Protein AF-A0A3R6NMK8-F1 (afdb_monomer)

Foldseek 3Di:
DDPPPQDWAFAPAKDKAKDAQVLVVVLVVVCVVVVFDKDKADLVPDDPPDPCWDQAPNDTDNPRMMIIIHRTDRVSSRVVSNVD

Structure (mmCIF, N/CA/C/O backbone):
data_AF-A0A3R6NMK8-F1
#
_entry.id   AF-A0A3R6NMK8-F1
#
loop_
_atom_site.group_PDB
_atom_site.id
_atom_site.type_symbol
_atom_site.label_atom_id
_atom_site.label_alt_id
_atom_site.label_comp_id
_atom_site.label_asym_id
_atom_site.label_entity_id
_atom_site.label_seq_id
_atom_site.pdbx_PDB_ins_code
_atom_site.Cartn_x
_atom_site.Cartn_y
_atom_site.Cartn_z
_atom_site.occupancy
_atom_site.B_iso_or_equiv
_atom_site.auth_seq_id
_atom_site.auth_comp_id
_atom_site.auth_asym_id
_atom_site.auth_atom_id
_atom_site.pdbx_PDB_model_num
ATOM 1 N N . MET A 1 1 ? -21.633 -15.084 1.183 1.00 41.34 1 MET A N 1
ATOM 2 C CA . MET A 1 1 ? -20.347 -14.368 1.103 1.00 41.34 1 MET A CA 1
ATOM 3 C C . MET A 1 1 ? -19.735 -14.454 2.483 1.00 41.34 1 MET A C 1
ATOM 5 O O . MET A 1 1 ? -20.290 -13.863 3.399 1.00 41.34 1 MET A O 1
ATOM 9 N N . GLU A 1 2 ? -18.717 -15.294 2.662 1.00 42.81 2 GLU A N 1
ATOM 10 C CA . GLU A 1 2 ? -17.974 -15.351 3.923 1.00 42.81 2 GLU A CA 1
ATOM 11 C C . GLU A 1 2 ? -17.239 -14.024 4.104 1.00 42.81 2 GLU A C 1
ATOM 13 O O . GLU A 1 2 ? -16.476 -13.598 3.239 1.00 42.81 2 GLU A O 1
ATOM 18 N N . THR A 1 3 ? -17.518 -13.330 5.200 1.00 49.75 3 THR A N 1
ATOM 19 C CA . THR A 1 3 ? -16.731 -12.177 5.631 1.00 49.75 3 THR A CA 1
ATOM 20 C C . THR A 1 3 ? -15.350 -12.675 6.035 1.00 49.75 3 THR A C 1
ATOM 22 O O . THR A 1 3 ? -15.200 -13.277 7.096 1.00 49.75 3 THR A O 1
ATOM 25 N N . LEU A 1 4 ? -14.354 -12.440 5.177 1.00 57.88 4 LEU A N 1
ATOM 26 C CA . LEU A 1 4 ? -12.937 -12.558 5.515 1.00 57.88 4 LEU A CA 1
ATOM 27 C C . LEU A 1 4 ? -12.677 -11.687 6.750 1.00 57.88 4 LEU A C 1
ATOM 29 O O . LEU A 1 4 ? -12.731 -10.458 6.683 1.00 57.88 4 LEU A O 1
ATOM 33 N N . ASN A 1 5 ? -12.461 -12.330 7.895 1.00 66.12 5 ASN A N 1
ATOM 34 C CA . ASN A 1 5 ? -12.148 -11.644 9.141 1.00 66.12 5 ASN A CA 1
ATOM 35 C C . ASN A 1 5 ? -10.640 -11.361 9.140 1.00 66.12 5 ASN A C 1
ATOM 37 O O . ASN A 1 5 ? -9.856 -12.110 9.715 1.00 66.12 5 ASN A O 1
ATOM 41 N N . ILE A 1 6 ? -10.235 -10.342 8.380 1.00 75.94 6 ILE A N 1
ATOM 42 C CA . ILE A 1 6 ? -8.829 -9.959 8.245 1.00 75.94 6 ILE A CA 1
ATOM 43 C C . ILE A 1 6 ? -8.422 -9.193 9.502 1.00 75.94 6 ILE A C 1
ATOM 45 O O . ILE A 1 6 ? -8.984 -8.137 9.800 1.00 75.94 6 ILE A O 1
ATOM 49 N N . GLU A 1 7 ? -7.463 -9.734 10.249 1.00 85.31 7 GLU A N 1
ATOM 50 C CA . GLU A 1 7 ? -6.879 -9.054 11.401 1.00 85.31 7 GLU A CA 1
ATOM 51 C C . GLU A 1 7 ? -5.985 -7.907 10.914 1.00 85.31 7 GLU A C 1
ATOM 53 O O . GLU A 1 7 ? -5.001 -8.124 10.211 1.00 85.31 7 GLU A O 1
ATOM 58 N N . ILE A 1 8 ? -6.353 -6.670 11.260 1.00 91.25 8 ILE A N 1
ATOM 59 C CA . ILE A 1 8 ? -5.582 -5.476 10.904 1.00 91.25 8 ILE A CA 1
ATOM 60 C C . ILE A 1 8 ? -4.648 -5.138 12.062 1.00 91.25 8 ILE A C 1
ATOM 62 O O . ILE A 1 8 ? -5.102 -4.704 13.125 1.00 91.25 8 ILE A O 1
ATOM 66 N N . VAL A 1 9 ? -3.345 -5.265 11.827 1.00 94.56 9 VAL A N 1
ATOM 67 C CA . VAL A 1 9 ? -2.313 -4.854 12.782 1.00 94.56 9 VAL A CA 1
ATOM 68 C C . VAL A 1 9 ? -2.060 -3.356 12.625 1.00 94.56 9 VAL A C 1
ATOM 70 O O . VAL A 1 9 ? -1.575 -2.897 11.592 1.00 94.56 9 VAL A O 1
ATOM 73 N N . LYS A 1 10 ? -2.417 -2.574 13.646 1.00 95.00 10 LYS A N 1
ATOM 74 C CA . LYS A 1 10 ? -2.214 -1.118 13.660 1.00 95.00 10 LYS A CA 1
ATOM 75 C C . LYS A 1 10 ? -0.839 -0.749 14.204 1.00 95.00 10 LYS A C 1
ATOM 77 O O . LYS A 1 10 ? -0.321 -1.419 15.092 1.00 95.00 10 LYS A O 1
ATOM 82 N N . THR A 1 11 ? -0.307 0.368 13.727 1.00 96.81 11 THR A N 1
ATOM 83 C CA . THR A 1 11 ? 0.927 0.985 14.229 1.00 96.81 11 THR A CA 1
ATOM 84 C C . THR A 1 11 ? 0.635 2.364 14.810 1.00 96.81 11 THR A C 1
ATOM 86 O O . THR A 1 11 ? -0.363 2.991 14.458 1.00 96.81 11 THR A O 1
ATOM 89 N N . GLU A 1 12 ? 1.495 2.853 15.706 1.00 95.81 12 GLU A N 1
ATOM 90 C CA . GLU A 1 12 ? 1.386 4.227 16.225 1.00 95.81 12 GLU A CA 1
ATOM 91 C C . GLU A 1 12 ? 1.758 5.250 15.142 1.00 95.81 12 GLU A C 1
ATOM 93 O O . GLU A 1 12 ? 1.019 6.200 14.893 1.00 95.81 12 GLU A O 1
ATOM 98 N N . GLU A 1 13 ? 2.864 5.000 14.437 1.00 96.19 13 GLU A N 1
ATOM 99 C CA . GLU A 1 13 ? 3.372 5.866 13.372 1.00 96.19 13 GLU A CA 1
ATOM 100 C C . GLU A 1 13 ? 2.974 5.356 11.974 1.00 96.19 13 GLU A C 1
ATOM 102 O O . GLU A 1 13 ? 2.963 4.134 11.751 1.00 96.19 13 GLU A O 1
ATOM 107 N N . PRO A 1 14 ? 2.707 6.255 11.003 1.00 96.69 14 PRO A N 1
ATOM 108 C CA . PRO A 1 14 ? 2.401 5.867 9.631 1.00 96.69 14 PRO A CA 1
ATOM 109 C C . PRO A 1 14 ? 3.537 5.075 8.975 1.00 96.69 14 PRO A C 1
ATOM 111 O O . PRO A 1 14 ? 4.679 5.531 8.922 1.00 96.69 14 PRO A O 1
ATOM 114 N N . GLN A 1 15 ? 3.206 3.922 8.402 1.00 96.75 15 GLN A N 1
ATOM 115 C CA . GLN A 1 15 ? 4.130 3.078 7.648 1.00 96.75 15 GLN A CA 1
ATOM 116 C C . GLN A 1 15 ? 3.957 3.288 6.146 1.00 96.75 15 GLN A C 1
ATOM 118 O O . GLN A 1 15 ? 2.866 3.607 5.677 1.00 96.75 15 GLN A O 1
ATOM 123 N N . VAL A 1 16 ? 5.031 3.094 5.379 1.00 96.94 16 VAL A N 1
ATOM 124 C CA . VAL A 1 16 ? 5.009 3.143 3.911 1.00 96.94 16 VAL A CA 1
ATOM 125 C C . VAL A 1 16 ? 4.962 1.718 3.372 1.00 96.94 16 VAL A C 1
ATOM 127 O O . VAL A 1 16 ? 5.890 0.947 3.594 1.00 96.94 16 VAL A O 1
ATOM 130 N N . CYS A 1 17 ? 3.926 1.383 2.608 1.00 97.38 17 CYS A N 1
ATOM 131 C CA . CYS A 1 17 ? 3.824 0.110 1.901 1.00 97.38 17 CYS A CA 1
ATOM 132 C C . CYS A 1 17 ? 3.769 0.359 0.390 1.00 97.38 17 CYS A C 1
ATOM 134 O O . CYS A 1 17 ? 2.886 1.062 -0.106 1.00 97.38 17 CYS A O 1
ATOM 136 N N . VAL A 1 18 ? 4.730 -0.198 -0.352 1.00 97.69 18 VAL A N 1
ATOM 137 C CA . VAL A 1 18 ? 4.791 -0.091 -1.816 1.00 97.69 18 VAL A CA 1
ATOM 138 C C . VAL A 1 18 ? 4.165 -1.331 -2.432 1.00 97.69 18 VAL A C 1
ATOM 140 O O . VAL A 1 18 ? 4.578 -2.451 -2.144 1.00 97.69 18 VAL A O 1
ATOM 143 N N . LEU A 1 19 ? 3.196 -1.122 -3.320 1.00 97.88 19 LEU A N 1
ATOM 144 C CA . LEU A 1 19 ? 2.427 -2.187 -3.956 1.00 97.88 19 LEU A CA 1
ATOM 145 C C . LEU A 1 19 ? 2.295 -1.940 -5.462 1.00 97.88 19 LEU A C 1
ATOM 147 O O . LEU A 1 19 ?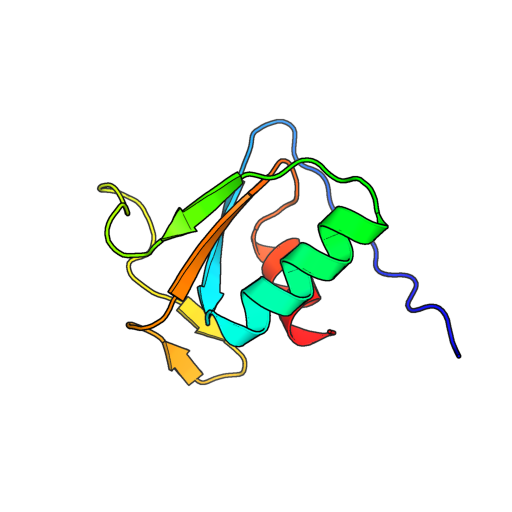 2.297 -0.784 -5.900 1.00 97.88 19 LEU A O 1
ATOM 151 N N . PRO A 1 20 ? 2.117 -2.993 -6.282 1.00 97.88 20 PRO A N 1
ATOM 152 C CA . PRO A 1 20 ? 1.716 -2.825 -7.675 1.00 97.88 20 PRO A CA 1
ATOM 153 C C . PRO A 1 20 ? 0.387 -2.071 -7.754 1.00 97.88 20 PRO A C 1
ATOM 155 O O . PRO A 1 20 ? -0.500 -2.301 -6.933 1.00 97.88 20 PRO A O 1
ATOM 158 N N . ASN A 1 21 ? 0.205 -1.221 -8.769 1.00 96.81 21 ASN A N 1
ATOM 159 C CA . ASN A 1 21 ? -0.984 -0.368 -8.888 1.00 96.81 21 ASN A CA 1
ATOM 160 C C . ASN A 1 21 ? -2.299 -1.150 -8.764 1.00 96.81 21 ASN A C 1
ATOM 162 O O . ASN A 1 21 ? -3.198 -0.701 -8.061 1.00 96.81 21 ASN A O 1
ATOM 166 N N . ILE A 1 22 ? -2.376 -2.332 -9.385 1.00 94.69 22 ILE A N 1
ATOM 167 C CA . ILE A 1 22 ? -3.556 -3.208 -9.337 1.00 94.69 22 ILE A CA 1
ATOM 168 C C . ILE A 1 22 ? -3.858 -3.660 -7.901 1.00 94.69 22 ILE A C 1
ATOM 170 O O . ILE A 1 22 ? -5.007 -3.606 -7.477 1.00 94.69 22 ILE A O 1
ATOM 174 N N . ALA A 1 23 ? -2.841 -4.084 -7.149 1.00 96.81 23 ALA A N 1
ATOM 175 C CA . ALA A 1 23 ? -3.014 -4.546 -5.773 1.00 96.81 23 ALA A CA 1
ATOM 176 C C . ALA A 1 23 ? -3.369 -3.378 -4.843 1.00 96.81 23 ALA A C 1
ATOM 178 O O . ALA A 1 23 ? -4.304 -3.458 -4.054 1.00 96.81 23 ALA A O 1
ATOM 179 N N . ALA A 1 24 ? -2.690 -2.243 -5.007 1.00 97.19 24 ALA A N 1
ATOM 180 C CA . ALA A 1 24 ? -2.987 -1.053 -4.228 1.00 97.19 24 ALA A CA 1
ATOM 181 C C . ALA A 1 24 ? -4.382 -0.473 -4.505 1.00 97.19 24 ALA A C 1
ATOM 183 O O . ALA A 1 24 ? -4.976 0.076 -3.589 1.00 97.19 24 ALA A O 1
ATOM 184 N N . MET A 1 25 ? -4.942 -0.609 -5.715 1.00 96.69 25 MET A N 1
ATOM 185 C CA . MET A 1 25 ? -6.344 -0.237 -5.962 1.00 96.69 25 MET A CA 1
ATOM 186 C C . MET A 1 25 ? -7.298 -1.015 -5.053 1.00 96.69 25 MET A C 1
ATOM 188 O O . MET A 1 25 ? -8.117 -0.401 -4.380 1.00 96.69 25 MET A O 1
ATOM 192 N N . LYS A 1 26 ? -7.125 -2.336 -4.954 1.00 95.31 26 LYS A N 1
ATOM 193 C CA . LYS A 1 26 ? -7.955 -3.175 -4.081 1.00 95.31 26 LYS A CA 1
ATOM 194 C C . LYS A 1 26 ? -7.793 -2.825 -2.604 1.00 95.31 26 LYS A C 1
ATOM 196 O O . LYS A 1 26 ? -8.777 -2.758 -1.876 1.00 95.31 26 LYS A O 1
ATOM 201 N N . VAL A 1 27 ? -6.556 -2.580 -2.164 1.00 96.12 27 VAL A N 1
ATOM 202 C CA . VAL A 1 27 ? -6.290 -2.153 -0.782 1.00 96.12 27 VAL A CA 1
ATOM 203 C C . VAL A 1 27 ? -6.983 -0.831 -0.486 1.00 96.12 27 VAL A C 1
ATOM 205 O O . VAL A 1 27 ? -7.608 -0.707 0.557 1.00 96.12 27 VAL A O 1
ATOM 208 N N . LYS A 1 28 ? -6.922 0.147 -1.394 1.00 97.12 28 LYS A N 1
ATOM 209 C CA . LYS A 1 28 ? -7.611 1.430 -1.214 1.00 97.12 28 LYS A CA 1
ATOM 210 C C . LYS A 1 28 ? -9.120 1.254 -1.075 1.00 97.12 28 LYS A C 1
ATOM 212 O O . LYS A 1 28 ? -9.678 1.793 -0.129 1.00 97.12 28 LYS A O 1
ATOM 217 N N . ASP A 1 29 ? -9.740 0.450 -1.940 1.00 95.94 29 ASP A N 1
ATOM 218 C CA . ASP A 1 29 ? -11.177 0.160 -1.859 1.00 95.94 29 ASP A CA 1
ATOM 219 C C . ASP A 1 29 ? -11.542 -0.450 -0.492 1.00 95.94 29 ASP A C 1
ATOM 221 O 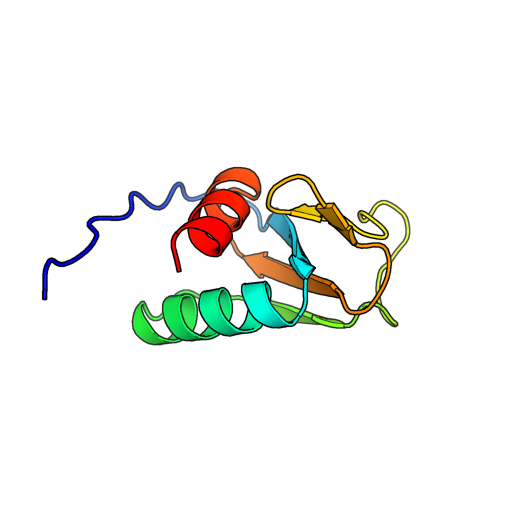O . ASP A 1 29 ? -12.521 -0.045 0.135 1.00 95.94 29 ASP A O 1
ATOM 225 N N . PHE A 1 30 ? -10.715 -1.371 0.020 1.00 94.62 30 PHE A N 1
ATOM 226 C CA . PHE A 1 30 ? -10.884 -1.939 1.360 1.00 94.62 30 PHE A CA 1
ATOM 227 C C . PHE A 1 30 ? -10.724 -0.891 2.471 1.00 94.62 30 PHE A C 1
ATOM 229 O O . PHE A 1 30 ? -11.533 -0.845 3.398 1.00 94.62 30 PHE A O 1
ATOM 236 N N . LEU A 1 31 ? -9.690 -0.048 2.405 1.00 95.56 31 LEU A N 1
ATOM 237 C CA . LEU A 1 31 ? -9.455 0.995 3.406 1.00 95.56 31 LEU A CA 1
ATOM 238 C C . LEU A 1 31 ? -10.599 2.018 3.415 1.00 95.56 31 LEU A C 1
ATOM 240 O O . LEU A 1 31 ? -11.062 2.391 4.493 1.00 95.56 31 LEU A O 1
ATOM 244 N N . ASP A 1 32 ? -11.104 2.401 2.241 1.00 96.62 32 ASP A N 1
ATOM 245 C CA . ASP A 1 32 ? -12.267 3.276 2.083 1.00 96.62 32 ASP A CA 1
ATOM 246 C C . ASP A 1 32 ? -13.526 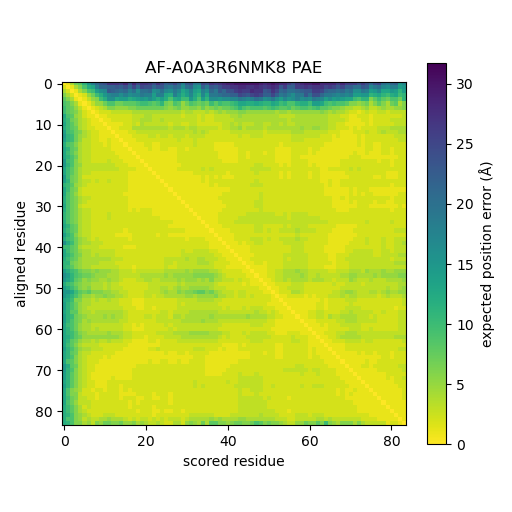2.628 2.692 1.00 96.62 32 ASP A C 1
ATOM 248 O O . ASP A 1 32 ? -14.233 3.264 3.479 1.00 96.62 32 ASP A O 1
ATOM 252 N N . GLU A 1 33 ? -13.778 1.342 2.410 1.00 94.75 33 GLU A N 1
ATOM 253 C CA . GLU A 1 33 ? -14.899 0.583 2.987 1.00 94.75 33 GLU A CA 1
ATOM 254 C C . GLU A 1 33 ? -14.826 0.538 4.522 1.00 94.75 33 GLU A C 1
ATOM 256 O O . GLU A 1 33 ? -15.831 0.736 5.214 1.00 94.75 33 GLU A O 1
ATOM 261 N N . LYS A 1 34 ? -13.627 0.310 5.074 1.00 92.56 34 LYS A N 1
ATOM 262 C CA . LYS A 1 34 ? -13.386 0.272 6.523 1.00 92.56 34 LYS A CA 1
ATOM 263 C C . LYS A 1 34 ? -13.230 1.655 7.158 1.00 92.56 34 LYS A C 1
ATOM 265 O O . LYS A 1 34 ? -13.087 1.728 8.379 1.00 92.56 34 LYS A O 1
ATOM 270 N N . LYS A 1 35 ? -13.305 2.736 6.370 1.00 94.94 35 LYS A N 1
ATOM 271 C CA . LYS A 1 35 ? -13.093 4.128 6.806 1.00 94.94 35 LYS A CA 1
ATOM 272 C C . LYS A 1 35 ? -11.756 4.320 7.529 1.00 94.94 35 LYS A C 1
ATOM 274 O O . LYS A 1 35 ? -11.686 4.998 8.553 1.00 94.94 35 LYS A O 1
ATOM 279 N N . ILE A 1 36 ? -10.709 3.679 7.024 1.00 94.75 36 ILE A N 1
ATOM 280 C CA . ILE A 1 36 ? -9.350 3.798 7.546 1.00 94.75 36 ILE A CA 1
ATOM 281 C C . ILE A 1 36 ? -8.646 4.915 6.787 1.00 94.75 36 ILE A C 1
ATOM 283 O O . ILE A 1 36 ? -8.673 4.953 5.562 1.00 94.75 36 ILE A O 1
ATOM 287 N N . GLU A 1 37 ? -8.004 5.824 7.514 1.00 97.12 37 GLU A N 1
ATOM 288 C CA . GLU A 1 37 ? -7.274 6.931 6.905 1.00 97.12 37 GLU A CA 1
ATOM 289 C C . GLU A 1 37 ? -5.975 6.448 6.252 1.00 97.12 37 GLU A C 1
ATOM 291 O O . GLU A 1 37 ? -5.203 5.675 6.828 1.00 97.12 37 GLU A O 1
ATOM 296 N N . TYR A 1 38 ? -5.707 6.934 5.044 1.00 98.19 38 TYR A N 1
ATOM 297 C CA . TYR A 1 38 ? -4.456 6.696 4.337 1.00 98.19 38 TYR A CA 1
ATOM 298 C C . TYR A 1 38 ? -4.147 7.846 3.377 1.00 98.19 38 TYR A C 1
ATOM 300 O O . TYR A 1 38 ? -5.019 8.624 2.989 1.00 98.19 38 TYR A O 1
ATOM 308 N N . ARG A 1 39 ? -2.889 7.925 2.943 1.00 97.75 39 ARG A N 1
ATOM 309 C CA . ARG A 1 39 ? -2.472 8.723 1.783 1.00 97.75 39 ARG A CA 1
ATOM 310 C C . ARG A 1 39 ? -1.845 7.822 0.725 1.00 97.75 39 ARG A C 1
ATOM 312 O O . ARG A 1 39 ? -1.183 6.839 1.056 1.00 97.75 39 ARG A O 1
ATOM 319 N N . CYS A 1 40 ? -2.003 8.195 -0.542 1.00 96.62 40 CYS A N 1
ATOM 320 C CA . CYS A 1 40 ? -1.347 7.526 -1.664 1.00 96.62 40 CYS A CA 1
ATOM 321 C C . CYS A 1 40 ? -0.356 8.454 -2.355 1.00 96.62 40 CYS A C 1
ATOM 323 O O . CYS A 1 40 ? -0.628 9.640 -2.554 1.00 96.62 40 CYS A O 1
ATOM 325 N N . VAL A 1 41 ? 0.781 7.895 -2.755 1.00 97.44 41 VAL A N 1
ATOM 326 C CA . VAL A 1 41 ? 1.833 8.605 -3.482 1.00 97.44 41 VAL A CA 1
ATOM 327 C C . VAL A 1 41 ? 2.217 7.780 -4.708 1.00 97.44 41 VAL A C 1
ATOM 329 O O . VAL A 1 41 ? 2.512 6.590 -4.594 1.00 97.44 41 VAL A O 1
ATOM 332 N N . GLY A 1 42 ? 2.184 8.407 -5.885 1.00 96.38 42 GLY A N 1
ATOM 333 C CA . GLY A 1 42 ? 2.646 7.792 -7.129 1.00 96.38 42 GLY A CA 1
ATOM 334 C C . GLY A 1 42 ? 4.165 7.613 -7.141 1.00 96.38 42 GLY A C 1
ATOM 335 O O . GLY A 1 42 ? 4.890 8.354 -6.472 1.00 96.38 42 GLY A O 1
ATOM 336 N N . GLN A 1 43 ? 4.648 6.623 -7.898 1.00 95.69 43 GLN A N 1
ATOM 337 C CA . GLN A 1 43 ? 6.075 6.289 -7.987 1.00 95.69 43 GLN A CA 1
ATOM 338 C C . GLN A 1 43 ? 6.953 7.493 -8.365 1.00 95.69 43 GLN A C 1
ATOM 340 O O . GLN A 1 43 ?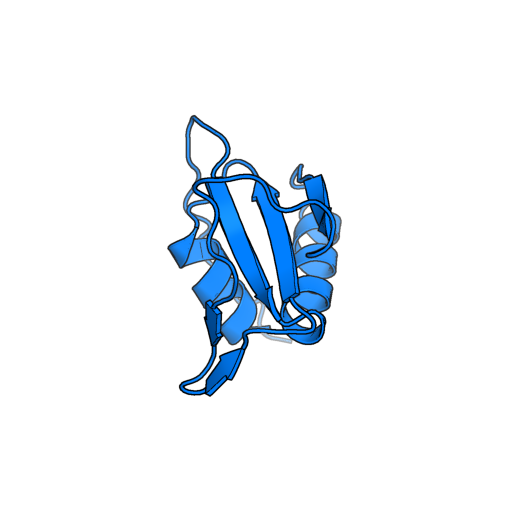 8.083 7.603 -7.901 1.00 95.69 43 GLN A O 1
ATOM 345 N N . GLU A 1 44 ? 6.433 8.424 -9.166 1.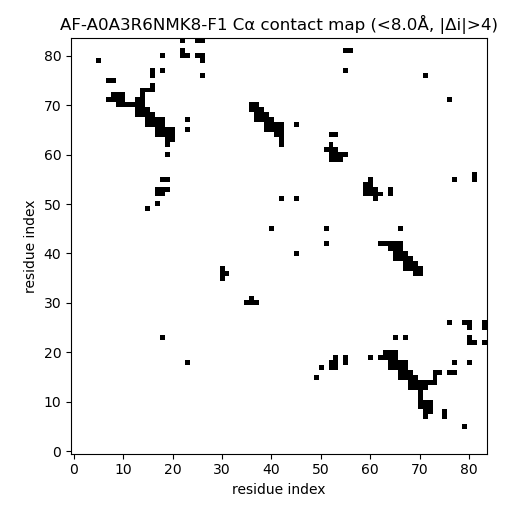00 95.00 44 GLU A N 1
ATOM 346 C CA . GLU A 1 44 ? 7.134 9.634 -9.605 1.00 95.00 44 GLU A CA 1
ATOM 347 C C . GLU A 1 44 ? 7.453 10.625 -8.474 1.00 95.00 44 GLU A C 1
ATOM 349 O O . GLU A 1 44 ? 8.205 11.574 -8.687 1.00 95.00 44 GLU A O 1
ATOM 354 N N . LYS A 1 45 ? 6.890 10.413 -7.279 1.00 96.75 45 LYS A N 1
ATOM 355 C CA . LYS A 1 45 ? 7.086 11.250 -6.086 1.00 96.75 45 LYS A CA 1
ATOM 356 C C . LYS A 1 45 ? 7.729 10.495 -4.921 1.00 96.75 45 LYS A C 1
ATOM 358 O O . LYS A 1 45 ? 7.670 10.974 -3.789 1.00 96.75 45 LYS A O 1
ATOM 363 N N . PHE A 1 46 ? 8.288 9.309 -5.160 1.00 95.81 46 PHE A N 1
ATOM 364 C CA . PHE A 1 46 ? 9.024 8.593 -4.120 1.00 95.81 46 PHE A CA 1
ATOM 365 C C . PHE A 1 46 ? 10.257 9.399 -3.708 1.00 95.81 46 PHE A C 1
ATOM 367 O O . PHE A 1 46 ? 10.904 10.034 -4.541 1.00 95.81 46 PHE A O 1
ATOM 374 N N . VAL A 1 47 ? 10.550 9.388 -2.411 1.00 93.69 47 VAL A N 1
ATOM 375 C CA . VAL A 1 47 ? 11.684 10.106 -1.821 1.00 93.69 47 VAL A CA 1
ATOM 376 C C . VAL A 1 47 ? 12.786 9.128 -1.429 1.00 93.69 47 VAL A C 1
ATOM 378 O O . VAL A 1 47 ? 12.535 7.931 -1.264 1.00 93.69 47 VAL A O 1
ATOM 381 N N . ASP A 1 48 ? 14.002 9.641 -1.257 1.00 94.31 48 ASP A N 1
ATOM 382 C CA . ASP A 1 48 ? 15.144 8.838 -0.823 1.00 94.31 48 ASP A CA 1
ATOM 383 C C . ASP A 1 48 ? 14.836 8.096 0.486 1.00 94.31 48 ASP A C 1
ATOM 385 O O . ASP A 1 48 ? 14.254 8.644 1.425 1.00 94.31 48 ASP A O 1
ATOM 389 N N . GLY A 1 49 ? 15.215 6.819 0.529 1.00 92.06 49 GLY A N 1
ATOM 390 C CA . GLY A 1 49 ? 14.919 5.911 1.638 1.00 92.06 49 GLY A CA 1
ATOM 391 C C . GLY A 1 49 ? 13.634 5.095 1.473 1.00 92.06 49 GLY A C 1
ATOM 392 O O . GLY A 1 49 ? 13.445 4.136 2.216 1.00 92.06 49 GLY A O 1
ATOM 393 N N . TRP A 1 50 ? 12.771 5.403 0.497 1.00 93.81 50 TRP A N 1
ATOM 394 C CA . TRP A 1 50 ? 11.611 4.556 0.194 1.00 93.81 50 TRP A CA 1
ATOM 395 C C . TRP A 1 50 ? 11.975 3.383 -0.725 1.00 93.81 50 TRP A C 1
ATOM 397 O O . TRP A 1 50 ? 12.880 3.505 -1.558 1.00 93.81 50 TRP A O 1
ATOM 407 N N . PRO A 1 51 ? 11.244 2.253 -0.652 1.00 91.75 51 PRO A N 1
ATOM 408 C CA . PRO A 1 51 ? 11.401 1.177 -1.622 1.00 91.75 51 PRO A CA 1
ATOM 409 C C . PRO A 1 51 ? 11.076 1.667 -3.041 1.00 91.75 51 PRO A C 1
ATOM 411 O O . PRO A 1 51 ? 9.970 2.125 -3.312 1.00 91.75 51 PRO A O 1
ATOM 414 N N . GLY A 1 52 ? 12.009 1.528 -3.988 1.00 92.69 52 GLY A N 1
ATOM 415 C CA . GLY A 1 52 ? 11.776 1.881 -5.401 1.00 92.69 52 GLY A CA 1
ATOM 416 C C . GLY A 1 52 ? 10.828 0.926 -6.148 1.00 92.69 52 GLY A C 1
ATOM 417 O O . GLY A 1 52 ? 10.513 1.141 -7.320 1.00 92.69 52 GLY A O 1
ATOM 418 N N . GLY A 1 53 ? 10.398 -0.143 -5.480 1.00 94.69 53 GLY A N 1
ATOM 419 C CA . GLY A 1 53 ? 9.563 -1.220 -5.988 1.00 94.69 53 GLY A CA 1
ATOM 420 C C . GLY A 1 53 ? 9.211 -2.195 -4.866 1.00 94.69 53 GLY A C 1
ATOM 421 O O . GLY A 1 53 ? 9.512 -1.945 -3.701 1.00 94.69 53 GLY A O 1
ATOM 422 N N . CYS A 1 54 ? 8.591 -3.316 -5.213 1.00 96.00 54 CYS A N 1
ATOM 423 C CA . CYS A 1 54 ? 8.234 -4.367 -4.263 1.00 96.00 54 CYS A CA 1
ATOM 424 C C . CYS A 1 54 ? 8.300 -5.749 -4.919 1.00 96.00 54 CYS A C 1
ATOM 426 O O . CYS A 1 54 ? 8.252 -5.877 -6.144 1.00 96.00 54 CYS A O 1
ATOM 428 N N . THR A 1 55 ? 8.369 -6.792 -4.099 1.00 96.44 55 THR A N 1
ATOM 429 C CA . THR A 1 55 ? 8.044 -8.154 -4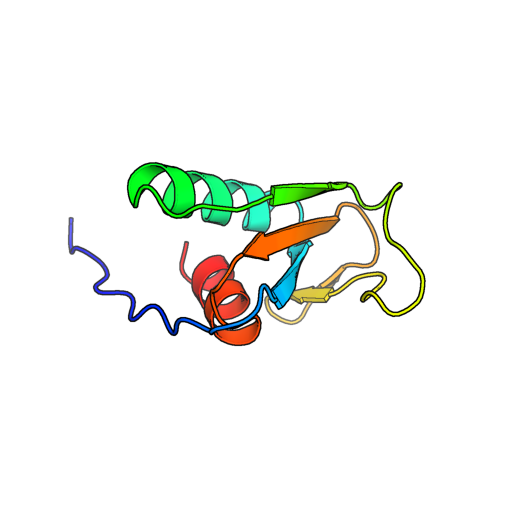.531 1.00 96.44 55 THR A CA 1
ATOM 430 C C . THR A 1 55 ? 6.618 -8.444 -4.098 1.00 96.44 55 THR A C 1
ATOM 432 O O . THR A 1 55 ? 6.291 -8.259 -2.933 1.00 96.44 55 THR A O 1
ATOM 435 N N . PHE A 1 56 ? 5.768 -8.884 -5.019 1.00 95.75 56 PHE A N 1
ATOM 436 C CA . PHE A 1 56 ? 4.366 -9.188 -4.750 1.00 95.75 56 PHE A CA 1
ATOM 437 C C . PHE A 1 56 ? 3.984 -10.499 -5.445 1.00 95.75 56 PHE A 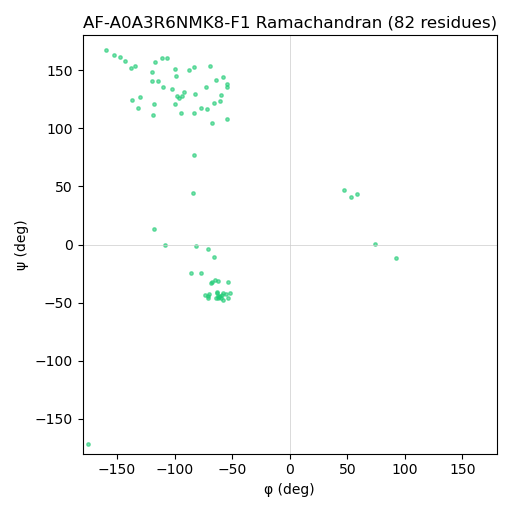C 1
ATOM 439 O O . PHE A 1 56 ? 4.210 -10.645 -6.650 1.00 95.75 56 PHE A O 1
ATOM 446 N N . ASN A 1 57 ? 3.463 -11.470 -4.686 1.00 92.81 57 ASN A N 1
ATOM 447 C CA . ASN A 1 57 ? 3.161 -12.835 -5.148 1.00 92.81 57 ASN A CA 1
ATOM 448 C C . ASN A 1 57 ? 4.310 -13.481 -5.950 1.00 92.81 57 ASN A C 1
ATOM 450 O O . ASN A 1 57 ? 4.118 -14.004 -7.046 1.00 92.81 57 ASN A O 1
ATOM 454 N N . GLY A 1 58 ? 5.537 -13.384 -5.423 1.00 94.69 58 GLY A N 1
ATOM 455 C CA . GLY A 1 58 ? 6.743 -13.962 -6.032 1.00 94.69 58 GLY A CA 1
ATOM 456 C C . GLY A 1 58 ? 7.278 -13.222 -7.265 1.00 94.69 58 GLY A C 1
ATOM 457 O O . GLY A 1 58 ? 8.293 -13.633 -7.826 1.00 94.69 58 GLY A O 1
ATOM 458 N N . LYS A 1 59 ? 6.642 -12.124 -7.692 1.00 95.81 59 LYS A N 1
ATOM 459 C CA . LYS A 1 59 ? 7.082 -11.314 -8.833 1.00 95.81 59 LYS A CA 1
ATOM 460 C C . LYS A 1 59 ? 7.617 -9.964 -8.376 1.00 95.81 59 LYS A C 1
ATOM 462 O O . LYS A 1 59 ? 7.006 -9.287 -7.556 1.00 95.81 59 LYS A O 1
ATOM 467 N N . VAL A 1 60 ? 8.743 -9.555 -8.952 1.00 97.12 60 VAL A N 1
ATOM 468 C CA . VAL A 1 60 ? 9.348 -8.245 -8.696 1.00 97.12 60 VAL A CA 1
ATOM 469 C C . VAL A 1 60 ? 8.672 -7.178 -9.558 1.00 97.12 60 VAL A C 1
ATOM 471 O O . VAL A 1 60 ? 8.563 -7.323 -10.778 1.00 97.12 60 VAL A O 1
ATOM 474 N N . TYR A 1 61 ? 8.256 -6.087 -8.923 1.00 97.06 61 TYR A N 1
ATOM 475 C CA . TYR A 1 61 ? 7.685 -4.900 -9.547 1.00 97.06 61 TYR A CA 1
ATOM 476 C C . TYR A 1 61 ? 8.569 -3.692 -9.253 1.00 97.06 61 TYR A C 1
ATOM 478 O O . TYR A 1 61 ? 8.639 -3.217 -8.125 1.00 97.06 61 TYR A O 1
ATOM 486 N N . THR A 1 62 ? 9.221 -3.171 -10.289 1.00 95.19 62 THR A N 1
ATOM 487 C CA . THR A 1 62 ? 10.030 -1.938 -10.226 1.00 95.19 62 THR A CA 1
ATOM 488 C C . THR A 1 62 ? 9.376 -0.764 -10.954 1.00 95.19 62 THR A C 1
ATOM 490 O O . THR A 1 62 ? 9.932 0.328 -11.014 1.00 95.19 62 THR A O 1
ATOM 493 N N . ARG A 1 63 ? 8.201 -0.983 -11.551 1.00 95.25 63 ARG A N 1
ATOM 494 C CA . ARG A 1 63 ? 7.414 0.008 -12.292 1.00 95.25 63 ARG A CA 1
ATOM 495 C C . ARG A 1 63 ? 5.936 -0.220 -12.032 1.00 95.25 63 ARG A C 1
ATOM 497 O O . ARG A 1 63 ? 5.541 -1.347 -11.732 1.00 95.25 63 ARG A O 1
ATOM 504 N N . PHE A 1 64 ? 5.139 0.827 -12.235 1.00 95.88 64 PHE A N 1
ATOM 505 C CA . PHE A 1 64 ? 3.686 0.788 -12.042 1.00 95.88 64 PHE A CA 1
ATOM 506 C C . PHE A 1 64 ? 3.317 0.381 -10.611 1.00 95.88 64 PHE A C 1
ATOM 508 O O . PHE A 1 64 ? 2.438 -0.455 -10.389 1.00 95.88 64 PHE A O 1
ATOM 515 N N . VAL A 1 65 ? 4.043 0.959 -9.657 1.00 97.44 65 VAL A N 1
ATOM 516 C CA . VAL A 1 65 ? 3.807 0.813 -8.222 1.00 97.44 65 VAL A CA 1
ATOM 517 C C . VAL A 1 65 ? 3.302 2.131 -7.639 1.00 97.44 65 VAL A C 1
ATOM 519 O O . VAL A 1 65 ? 3.511 3.200 -8.213 1.00 97.44 65 VAL A O 1
ATOM 522 N N . GLN A 1 66 ? 2.671 2.053 -6.477 1.00 97.56 66 GLN A N 1
ATOM 523 C CA . GLN A 1 66 ? 2.298 3.207 -5.669 1.00 97.56 66 GLN A CA 1
ATOM 524 C C . GLN A 1 66 ? 2.580 2.911 -4.198 1.00 97.56 66 GLN A C 1
ATOM 526 O O . GLN A 1 66 ? 2.563 1.753 -3.778 1.00 97.56 66 GLN A O 1
ATOM 531 N N . ALA A 1 67 ? 2.845 3.958 -3.426 1.00 97.81 67 ALA A N 1
ATOM 532 C CA . ALA A 1 67 ? 2.974 3.863 -1.982 1.00 97.81 67 ALA A CA 1
ATOM 533 C C . ALA A 1 67 ? 1.627 4.176 -1.327 1.00 97.81 67 ALA A C 1
ATOM 535 O O . ALA A 1 67 ? 1.033 5.223 -1.600 1.00 97.81 67 ALA A O 1
ATOM 536 N N . ILE A 1 68 ? 1.170 3.288 -0.449 1.00 98.06 68 ILE A N 1
ATOM 537 C CA . ILE A 1 68 ? 0.080 3.527 0.497 1.00 98.06 68 ILE A CA 1
ATOM 538 C C . ILE A 1 68 ? 0.705 3.782 1.859 1.00 98.06 68 ILE A C 1
ATOM 540 O O . ILE A 1 68 ? 1.631 3.081 2.264 1.00 98.06 68 ILE A O 1
ATOM 544 N N . ILE A 1 69 ? 0.232 4.822 2.540 1.00 97.88 69 ILE A N 1
ATOM 545 C CA . ILE A 1 69 ? 0.826 5.276 3.791 1.00 97.88 69 ILE A CA 1
ATOM 546 C C . ILE A 1 69 ? -0.283 5.479 4.807 1.00 97.88 69 ILE A C 1
ATOM 548 O O . ILE A 1 69 ? -1.181 6.294 4.590 1.00 97.88 69 ILE A O 1
ATOM 552 N N . THR A 1 70 ? -0.232 4.704 5.884 1.00 97.88 70 THR A N 1
ATOM 553 C CA . THR A 1 70 ? -1.295 4.59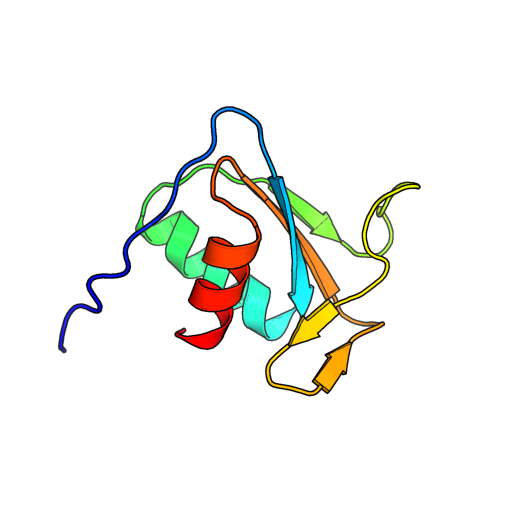2 6.891 1.00 97.88 70 THR A CA 1
ATOM 554 C C . THR A 1 70 ? -0.726 4.037 8.201 1.00 97.88 70 THR A C 1
ATOM 556 O O . THR A 1 70 ? 0.396 3.537 8.225 1.00 97.88 70 THR A O 1
ATOM 559 N N . CYS A 1 71 ? -1.490 4.109 9.289 1.00 97.56 71 CYS A N 1
ATOM 560 C CA . CYS A 1 71 ? -1.160 3.524 10.595 1.00 97.56 71 CYS A CA 1
ATOM 561 C C . CYS A 1 71 ? -1.550 2.032 10.670 1.00 97.56 71 CYS A C 1
ATOM 563 O O . CYS A 1 71 ? -2.169 1.575 11.634 1.00 97.56 71 CYS A O 1
ATOM 565 N N . ILE A 1 72 ? -1.231 1.286 9.613 1.00 96.81 72 ILE A N 1
ATOM 566 C CA . ILE A 1 72 ? -1.301 -0.176 9.539 1.00 96.81 72 ILE A CA 1
ATOM 567 C C . ILE A 1 72 ? 0.114 -0.656 9.260 1.00 96.81 72 ILE A C 1
ATOM 569 O O . ILE A 1 72 ? 0.836 -0.032 8.479 1.00 96.81 72 ILE A O 1
ATOM 573 N N . ASP A 1 73 ? 0.491 -1.761 9.888 1.00 96.56 73 ASP A N 1
ATOM 574 C CA . ASP A 1 73 ? 1.775 -2.395 9.643 1.00 96.56 73 ASP A CA 1
ATOM 575 C C . ASP A 1 73 ? 1.982 -2.690 8.143 1.00 96.56 73 ASP A C 1
ATOM 577 O O . ASP A 1 73 ? 1.065 -3.106 7.429 1.00 96.56 73 ASP A O 1
ATOM 581 N N . SER A 1 74 ? 3.194 -2.438 7.644 1.00 95.00 74 SER A N 1
ATOM 582 C CA . SER A 1 74 ? 3.462 -2.524 6.206 1.00 95.00 74 SER A CA 1
ATOM 583 C C . SER A 1 74 ? 3.386 -3.950 5.654 1.00 95.00 74 SER A C 1
ATOM 585 O O . SER A 1 74 ? 2.960 -4.112 4.507 1.00 95.00 74 SER A O 1
ATOM 587 N N . GLU A 1 75 ? 3.751 -4.961 6.453 1.00 93.94 75 GLU A N 1
ATOM 588 C CA . GLU A 1 75 ? 3.637 -6.374 6.076 1.00 93.94 75 GLU A CA 1
ATOM 589 C C . GLU A 1 75 ? 2.170 -6.798 6.117 1.00 93.94 75 GLU A C 1
ATOM 591 O O . GLU A 1 75 ? 1.674 -7.356 5.142 1.00 93.94 75 GLU A O 1
ATOM 596 N N . CYS A 1 76 ? 1.430 -6.398 7.158 1.00 94.50 76 CYS A N 1
ATOM 597 C CA . CYS A 1 76 ? -0.020 -6.609 7.231 1.00 94.50 76 CYS A CA 1
ATOM 598 C C . CYS A 1 76 ? -0.753 -6.028 6.007 1.00 94.50 76 CYS A C 1
ATOM 600 O O . CYS A 1 76 ? -1.636 -6.674 5.438 1.00 94.50 76 CYS A O 1
ATOM 602 N N . LEU A 1 77 ? -0.375 -4.827 5.554 1.00 94.94 77 LEU A N 1
ATOM 603 C CA . LEU A 1 77 ? -0.966 -4.209 4.363 1.00 94.94 77 LEU A CA 1
ATOM 604 C C . LEU A 1 77 ? -0.600 -4.954 3.067 1.00 94.94 77 LEU A C 1
ATOM 606 O O . LEU A 1 77 ? -1.396 -4.993 2.125 1.00 94.94 77 LEU A O 1
ATOM 610 N N . HIS A 1 78 ? 0.600 -5.532 3.007 1.00 94.50 78 HIS A N 1
ATOM 611 C CA . HIS A 1 78 ? 1.053 -6.330 1.870 1.00 94.50 78 HIS A CA 1
ATOM 612 C C . HIS A 1 78 ? 0.311 -7.668 1.794 1.00 94.50 78 HIS A C 1
ATOM 614 O O . HIS A 1 78 ? -0.214 -8.016 0.734 1.00 94.50 78 HIS A O 1
ATOM 620 N N . ASP A 1 79 ? 0.147 -8.341 2.932 1.00 93.06 79 ASP A N 1
ATOM 621 C CA . ASP A 1 79 ? -0.641 -9.568 3.054 1.00 93.06 79 ASP A CA 1
ATOM 622 C C . ASP A 1 79 ? -2.114 -9.318 2.712 1.00 93.06 79 ASP A C 1
ATOM 624 O O . ASP A 1 79 ? -2.718 -10.067 1.940 1.00 93.06 79 ASP A O 1
ATOM 628 N N . LEU A 1 80 ? -2.687 -8.217 3.213 1.00 93.56 80 LEU A N 1
ATOM 629 C CA . LEU A 1 80 ? -4.028 -7.761 2.843 1.00 93.56 80 LEU A CA 1
ATOM 630 C C . LEU A 1 80 ? -4.161 -7.630 1.323 1.00 93.56 80 LEU A C 1
ATOM 632 O O . LEU A 1 80 ? -5.126 -8.123 0.742 1.00 93.56 80 LEU A O 1
ATOM 636 N N . ALA A 1 81 ? -3.181 -7.012 0.667 1.00 94.19 81 ALA A N 1
ATOM 637 C CA . ALA A 1 81 ? -3.188 -6.848 -0.780 1.00 94.19 81 ALA A CA 1
ATOM 638 C C . ALA A 1 81 ? -3.168 -8.188 -1.536 1.00 94.19 81 ALA A C 1
ATOM 640 O O . ALA A 1 81 ? -3.719 -8.268 -2.633 1.00 94.19 81 ALA A O 1
ATOM 641 N N . ALA A 1 82 ? -2.541 -9.227 -0.974 1.00 92.31 82 ALA A N 1
ATOM 642 C CA . ALA A 1 82 ? -2.498 -10.569 -1.553 1.00 92.31 82 ALA A CA 1
ATOM 643 C C . ALA A 1 82 ? -3.802 -11.364 -1.355 1.00 92.31 82 ALA A C 1
ATOM 645 O O . ALA A 1 82 ? -4.083 -12.266 -2.146 1.00 92.31 82 ALA A O 1
ATOM 646 N N . MET A 1 83 ? -4.592 -11.028 -0.329 1.00 90.06 83 MET A N 1
ATOM 647 C CA . MET A 1 83 ? -5.870 -11.679 -0.015 1.00 90.06 83 MET A CA 1
ATOM 648 C C . MET A 1 83 ? -7.072 -11.099 -0.780 1.00 90.06 83 MET A C 1
ATOM 650 O O . MET A 1 83 ? -8.069 -11.803 -0.955 1.00 90.06 83 MET A O 1
ATOM 654 N N . LEU A 1 84 ? -6.992 -9.838 -1.222 1.00 86.25 84 LEU A N 1
ATOM 655 C CA . LEU A 1 84 ? -8.032 -9.132 -1.990 1.00 86.25 84 LEU A CA 1
ATOM 656 C C . LEU A 1 84 ? -7.936 -9.416 -3.499 1.00 86.25 84 LEU A C 1
ATOM 658 O O . LEU A 1 84 ? -8.975 -9.478 -4.198 1.00 86.25 84 LEU A O 1
#

pLDDT: mean 92.52, std 10.99, rang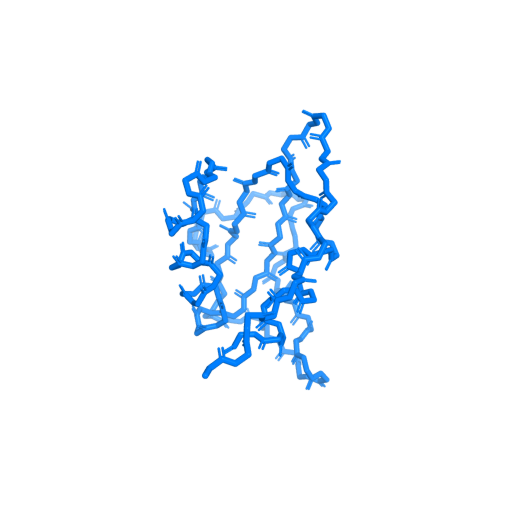e [41.34, 98.19]

Sequence (84 aa):
METLNIEIVKTEEPQVCVLPNIAAMKVKDFLDEKKIEYRCVGQEKFVDGWPGGCTFNGKVYTRFVQAIITCIDSECLHDLAAML

Radius of gyration: 12.34 Å; Cα contacts (8 Å, |Δi|>4): 125; chains: 1; bounding box: 36×27×28 Å

Secondary structure (DSSP, 8-state):
---------EEEEEEEEEEEHHHHHHHHHHHHHTT---EEEEGGG--TTS-SSEEETTEEESSSEEEEEEEE-HHHHHHHHHH-

Solvent-accessible surface area (backbone atoms only — not comparable to full-atom values): 5064 Å² total; per-residue (Å²): 132,86,79,80,83,75,83,81,51,70,39,94,61,71,29,75,30,56,34,48,45,75,40,44,51,52,43,48,54,50,30,58,76,70,69,50,76,68,49,78,41,56,60,95,70,68,55,92,92,57,75,80,42,36,75,56,95,93,40,80,38,72,64,69,39,30,35,43,35,25,45,39,37,42,64,53,55,50,53,50,33,73,76,105

Mean predicted aligned error: 3.66 Å

Nearest PDB structures (foldseek):
  4co3-assembly1_A  TM=3.992E-01  e=1.033E+00  Azospirillum brasilense
  8tnq-assembly1_B  TM=3.418E-01  e=5.774E-01  Homo sapiens
  8rq1-assembly1_A  TM=3.414E-01  e=1.624E+00  Homo sapiens
  4co3-assembly2_B  TM=4.015E-01  e=5.542E+00  Azospirillum brasilense
  2gah-assembly1_B  TM=4.475E-01  e=7.656E+00  Stenotrophomonas maltophilia